Protein AF-A0A533Q7W7-F1 (afdb_monomer)

Nearest PDB structures (foldseek):
  7p3r-assembly1_C  TM=5.726E-01  e=6.150E+00  Vibrio cholerae O1 biovar El Tor str. N16961
  6grj-assembly1_D  TM=3.406E-01  e=2.985E+00  Aeromonas hydrophila
  4p1n-assembly1_B  TM=3.136E-01  e=5.503E+00  Kluyveromyces marxianus

Organism: NCBI:txid2494326

Structure (mmCIF, N/CA/C/O backbone):
data_AF-A0A533Q7W7-F1
#
_entry.id   AF-A0A533Q7W7-F1
#
loop_
_atom_site.group_PDB
_atom_site.id
_atom_site.type_symbol
_atom_site.label_atom_id
_atom_site.label_alt_id
_atom_site.label_comp_id
_atom_site.label_asym_id
_atom_site.label_entity_id
_atom_site.label_seq_id
_atom_site.pdbx_PDB_ins_code
_atom_site.Cartn_x
_atom_site.Cartn_y
_atom_site.Cartn_z
_atom_site.occupancy
_atom_site.B_iso_or_equiv
_atom_site.auth_seq_id
_atom_site.auth_comp_id
_atom_site.auth_asym_id
_atom_site.auth_atom_id
_atom_site.pdbx_PDB_model_num
ATOM 1 N N . MET A 1 1 ? 6.306 -20.438 -30.313 1.00 38.34 1 MET A N 1
ATOM 2 C CA . MET A 1 1 ? 7.168 -19.568 -29.489 1.00 38.34 1 MET A CA 1
ATOM 3 C C . MET A 1 1 ? 6.493 -18.213 -29.468 1.00 38.34 1 MET A C 1
ATOM 5 O O . MET A 1 1 ? 6.347 -17.626 -30.532 1.00 38.34 1 MET A O 1
ATOM 9 N N . LEU A 1 2 ? 5.905 -17.819 -28.337 1.00 39.56 2 LEU A N 1
ATOM 10 C CA . LEU A 1 2 ? 5.161 -16.561 -28.258 1.00 39.56 2 LEU A CA 1
ATOM 11 C C . LEU A 1 2 ? 6.180 -15.423 -28.222 1.00 39.56 2 LEU A C 1
ATOM 13 O O . LEU A 1 2 ? 6.925 -15.285 -27.260 1.00 39.56 2 LEU A O 1
ATOM 17 N N . ASN A 1 3 ? 6.259 -14.682 -29.322 1.00 41.44 3 ASN A N 1
ATOM 18 C CA . ASN A 1 3 ? 7.144 -13.540 -29.485 1.00 41.44 3 ASN A CA 1
ATOM 19 C C . ASN A 1 3 ? 6.498 -12.323 -28.803 1.00 41.44 3 ASN A C 1
ATOM 21 O O . ASN A 1 3 ? 5.878 -11.492 -29.463 1.00 41.44 3 ASN A O 1
ATOM 25 N N . THR A 1 4 ? 6.538 -12.280 -27.472 1.00 44.34 4 THR A N 1
ATOM 26 C CA . THR A 1 4 ? 6.080 -11.134 -26.676 1.00 44.34 4 THR A CA 1
ATOM 27 C C . THR A 1 4 ? 7.267 -10.216 -26.407 1.00 44.34 4 THR A C 1
ATOM 29 O O . THR A 1 4 ? 7.949 -10.359 -25.399 1.00 44.34 4 THR A O 1
ATOM 32 N N . SER A 1 5 ? 7.544 -9.304 -27.338 1.00 45.94 5 SER A N 1
ATOM 33 C CA . SER A 1 5 ? 8.465 -8.176 -27.132 1.00 45.94 5 SER A CA 1
ATOM 34 C C . SER A 1 5 ? 7.694 -6.962 -26.593 1.00 45.94 5 SER A C 1
ATOM 36 O O . SER A 1 5 ? 6.551 -6.736 -27.002 1.00 45.94 5 SER A O 1
ATOM 38 N N . GLY A 1 6 ? 8.308 -6.174 -25.704 1.00 57.72 6 GLY A N 1
ATOM 39 C CA . GLY A 1 6 ? 7.735 -4.955 -25.117 1.00 57.72 6 GLY A CA 1
ATOM 40 C C . GLY A 1 6 ? 7.044 -5.103 -23.748 1.00 57.72 6 GLY A C 1
ATOM 41 O O . GLY A 1 6 ? 7.222 -6.090 -23.043 1.00 57.72 6 GLY A O 1
ATOM 42 N N . ILE A 1 7 ? 6.227 -4.096 -23.391 1.00 50.09 7 ILE A N 1
ATOM 43 C CA . ILE A 1 7 ? 5.563 -3.819 -22.083 1.00 50.09 7 ILE A CA 1
ATOM 44 C C . ILE A 1 7 ? 4.791 -5.010 -21.457 1.00 50.09 7 ILE A C 1
ATOM 46 O O . ILE A 1 7 ? 4.423 -4.955 -20.294 1.00 50.09 7 ILE A O 1
ATOM 50 N N . PHE A 1 8 ? 4.580 -6.102 -22.197 1.00 49.31 8 PHE A N 1
ATOM 51 C CA . PHE A 1 8 ? 3.925 -7.336 -21.745 1.00 49.31 8 PHE A CA 1
ATOM 52 C C . PHE A 1 8 ? 4.836 -8.572 -21.850 1.00 49.31 8 PHE A C 1
ATOM 54 O O . PHE A 1 8 ? 4.359 -9.672 -22.139 1.00 49.31 8 PHE A O 1
ATOM 61 N N . TYR A 1 9 ? 6.147 -8.421 -21.645 1.00 53.22 9 TYR A N 1
ATOM 62 C CA . TYR A 1 9 ? 7.087 -9.552 -21.629 1.00 53.22 9 TYR A CA 1
ATOM 63 C C . TYR A 1 9 ? 6.661 -10.633 -20.617 1.00 53.22 9 TYR A C 1
ATOM 65 O O . TYR A 1 9 ? 6.832 -11.832 -20.842 1.00 53.22 9 TYR A O 1
ATOM 73 N N . PHE A 1 10 ? 6.001 -10.212 -19.539 1.00 58.47 10 PHE A N 1
ATOM 74 C CA . PHE A 1 10 ? 5.480 -11.079 -18.503 1.00 58.47 10 PHE A CA 1
ATOM 75 C C . PHE A 1 10 ? 3.967 -11.245 -18.610 1.00 58.47 10 PHE A C 1
ATOM 77 O O . PHE A 1 10 ? 3.179 -10.589 -17.935 1.00 58.47 10 PHE A O 1
ATOM 84 N N . ALA A 1 11 ? 3.540 -12.209 -19.428 1.00 64.50 11 ALA A N 1
ATOM 85 C CA . ALA A 1 11 ? 2.132 -12.587 -19.573 1.00 64.50 11 ALA A CA 1
ATOM 86 C C . ALA A 1 11 ? 1.411 -12.885 -18.233 1.00 64.50 11 ALA A C 1
ATOM 88 O O . ALA A 1 11 ? 0.182 -12.868 -18.190 1.00 64.50 11 ALA A O 1
ATOM 89 N N . TRP A 1 12 ? 2.147 -13.128 -17.137 1.00 68.44 12 TRP A N 1
ATOM 90 C CA . TRP A 1 12 ? 1.595 -13.315 -15.791 1.00 68.44 12 TRP A CA 1
ATOM 91 C C . TRP A 1 12 ? 0.974 -12.053 -15.182 1.00 68.44 12 TRP A C 1
ATOM 93 O O . TRP A 1 12 ? 0.173 -12.150 -14.256 1.00 68.44 12 TRP A O 1
ATOM 103 N N . VAL A 1 13 ? 1.284 -10.866 -15.691 1.00 72.88 13 VAL A N 1
ATOM 104 C CA . VAL A 1 13 ? 0.706 -9.618 -15.176 1.00 72.88 13 VAL A CA 1
ATOM 105 C C . VAL A 1 13 ? -0.779 -9.521 -15.460 1.00 72.88 13 VAL A C 1
ATOM 107 O O . VAL A 1 13 ? -1.523 -8.973 -14.654 1.00 72.88 13 VAL A O 1
ATOM 110 N N . VAL A 1 14 ? -1.252 -10.142 -16.539 1.00 77.50 14 VAL A N 1
ATOM 111 C CA . VAL A 1 14 ? -2.683 -10.216 -16.835 1.00 77.50 14 VAL A CA 1
ATOM 112 C C . VAL A 1 14 ? -3.450 -10.959 -15.725 1.00 77.50 14 VAL A C 1
ATOM 114 O O . VAL A 1 14 ? -4.387 -10.373 -15.176 1.00 77.50 14 VAL A O 1
ATOM 117 N N . PRO A 1 15 ? -3.087 -12.198 -15.323 1.00 83.44 15 PRO A N 1
ATOM 118 C CA . PRO A 1 15 ? -3.761 -12.874 -14.221 1.00 83.44 15 PRO A CA 1
ATOM 119 C C . PRO A 1 15 ? -3.561 -12.186 -12.867 1.00 83.44 15 PRO A C 1
ATOM 121 O O . PRO A 1 15 ? -4.529 -12.104 -12.113 1.00 83.44 15 PRO A O 1
ATOM 124 N N . TYR A 1 16 ? -2.377 -11.644 -12.553 1.00 82.25 16 TYR A N 1
ATOM 125 C CA . TYR A 1 16 ? -2.180 -10.919 -11.288 1.00 82.25 16 TYR A CA 1
ATOM 126 C C . TYR A 1 16 ? -2.950 -9.595 -11.240 1.00 82.25 16 TYR A C 1
ATOM 128 O O . TYR A 1 16 ? -3.560 -9.284 -10.221 1.00 82.25 16 TYR A O 1
ATOM 136 N N . GLY A 1 17 ? -3.001 -8.847 -12.341 1.00 83.69 17 GLY A N 1
ATOM 137 C CA . GLY A 1 17 ? -3.797 -7.629 -12.465 1.00 83.69 17 GLY A CA 1
ATOM 138 C C . GLY A 1 17 ? -5.294 -7.912 -12.355 1.00 83.69 17 GLY A C 1
ATOM 139 O O . GLY A 1 17 ? -6.008 -7.211 -11.639 1.00 83.69 17 GLY A O 1
ATOM 140 N N . LEU A 1 18 ? -5.776 -8.991 -12.983 1.00 86.94 18 LEU A N 1
ATOM 141 C CA . LEU A 1 18 ? -7.162 -9.431 -12.828 1.00 86.94 18 LEU A CA 1
ATOM 142 C C . LEU A 1 18 ? -7.463 -9.848 -11.381 1.00 86.94 18 LEU A C 1
ATOM 144 O O . LEU A 1 18 ? -8.480 -9.434 -10.824 1.00 86.94 18 LEU A O 1
ATOM 148 N N . ALA A 1 19 ? -6.577 -10.625 -10.756 1.00 88.06 19 ALA A N 1
ATOM 149 C CA . ALA A 1 19 ? -6.705 -11.013 -9.356 1.00 88.06 19 ALA A CA 1
ATOM 150 C C . ALA A 1 19 ? -6.716 -9.788 -8.427 1.00 88.06 19 ALA A C 1
ATOM 152 O O . ALA A 1 19 ? -7.538 -9.731 -7.516 1.00 88.06 19 ALA A O 1
ATOM 153 N N . LEU A 1 20 ? -5.878 -8.780 -8.696 1.00 87.06 20 LEU A N 1
ATOM 154 C CA . LEU A 1 20 ? -5.848 -7.514 -7.963 1.00 87.06 20 LEU A CA 1
ATOM 155 C C . LEU A 1 20 ? -7.168 -6.745 -8.102 1.00 87.06 20 LEU A C 1
ATOM 157 O O . LEU A 1 20 ? -7.683 -6.240 -7.107 1.00 87.06 20 LEU A O 1
ATOM 161 N N . ILE A 1 21 ? -7.751 -6.682 -9.303 1.00 88.06 21 ILE A N 1
ATOM 162 C CA . ILE A 1 21 ? -9.060 -6.048 -9.524 1.00 88.06 21 ILE A CA 1
ATOM 163 C C . ILE A 1 21 ? -10.153 -6.785 -8.744 1.00 88.06 21 ILE A C 1
ATOM 165 O O . ILE A 1 21 ? -10.944 -6.149 -8.049 1.00 88.06 21 ILE A O 1
ATOM 169 N N . ILE A 1 22 ? -10.191 -8.119 -8.816 1.00 91.56 22 ILE A N 1
ATOM 170 C CA . ILE A 1 22 ? -11.156 -8.936 -8.065 1.00 91.56 22 ILE A CA 1
ATOM 171 C C . ILE A 1 22 ? -10.981 -8.715 -6.559 1.00 91.56 22 ILE A C 1
ATOM 173 O O . ILE A 1 22 ? -11.966 -8.522 -5.846 1.00 91.56 22 ILE A O 1
ATOM 177 N N . PHE A 1 23 ? -9.737 -8.690 -6.080 1.00 88.62 23 PHE A N 1
ATOM 178 C CA . PHE A 1 23 ? -9.404 -8.412 -4.688 1.00 88.62 23 PHE A CA 1
ATOM 179 C C . PHE A 1 23 ? -9.895 -7.023 -4.262 1.00 88.62 23 PHE A C 1
ATOM 181 O O . PHE A 1 23 ? -10.615 -6.904 -3.273 1.00 88.62 23 PHE A O 1
ATOM 188 N N . LEU A 1 24 ? -9.596 -5.976 -5.036 1.00 87.25 24 LEU A N 1
ATOM 189 C CA . LEU A 1 24 ? -10.075 -4.617 -4.777 1.00 87.25 24 LEU A CA 1
ATOM 190 C C . LEU A 1 24 ? -11.601 -4.575 -4.705 1.00 87.25 24 LEU A C 1
ATOM 192 O O . LEU A 1 24 ? -12.138 -4.039 -3.739 1.00 87.25 24 LEU A O 1
ATOM 196 N N . LEU A 1 25 ? -12.298 -5.187 -5.669 1.00 89.50 25 LEU A N 1
ATOM 197 C CA . LEU A 1 25 ? -13.760 -5.264 -5.698 1.00 89.50 25 LEU A CA 1
ATOM 198 C C . LEU A 1 25 ? -14.321 -5.967 -4.458 1.00 89.50 25 LEU A C 1
ATOM 200 O O . LEU A 1 25 ? -15.209 -5.417 -3.805 1.00 89.50 25 LEU A O 1
ATOM 204 N N . ALA A 1 26 ? -13.771 -7.123 -4.088 1.00 90.19 26 ALA A N 1
ATOM 205 C CA . ALA A 1 26 ? -14.190 -7.873 -2.907 1.00 90.19 26 ALA A CA 1
ATOM 206 C C . ALA A 1 26 ? -13.977 -7.080 -1.604 1.00 90.19 26 ALA A C 1
ATOM 208 O O . ALA A 1 26 ? -14.834 -7.094 -0.717 1.00 90.19 26 ALA A O 1
ATOM 209 N N . TYR A 1 27 ? -12.870 -6.339 -1.502 1.00 85.62 27 TYR A N 1
ATOM 210 C CA . TYR A 1 27 ? -12.510 -5.572 -0.309 1.00 85.62 27 TYR A CA 1
ATOM 211 C C . TYR A 1 27 ? -13.029 -4.125 -0.307 1.00 85.62 27 TYR A C 1
ATOM 213 O O . TYR A 1 27 ? -12.933 -3.456 0.723 1.00 85.62 27 TYR A O 1
ATOM 221 N N . THR A 1 28 ? -13.649 -3.631 -1.388 1.00 85.94 28 THR A N 1
ATOM 222 C CA . THR A 1 28 ? -14.210 -2.264 -1.433 1.00 85.94 28 THR A CA 1
ATOM 223 C C . THR A 1 28 ? -15.178 -2.003 -0.286 1.00 85.94 28 THR A C 1
ATOM 225 O O . THR A 1 28 ? -15.070 -0.983 0.396 1.00 85.94 28 THR A O 1
ATOM 228 N N . ARG A 1 29 ? -16.094 -2.941 -0.015 1.00 85.94 29 ARG A N 1
ATOM 229 C CA . ARG A 1 29 ? -17.068 -2.803 1.072 1.00 85.94 29 ARG A CA 1
ATOM 230 C C . ARG A 1 29 ? -16.370 -2.668 2.422 1.00 85.94 29 ARG A C 1
ATOM 232 O O . ARG A 1 29 ? -16.770 -1.815 3.207 1.00 85.94 29 ARG A O 1
ATOM 239 N N . PHE A 1 30 ? -15.323 -3.451 2.670 1.00 86.06 30 PHE A N 1
ATOM 240 C CA . PHE A 1 30 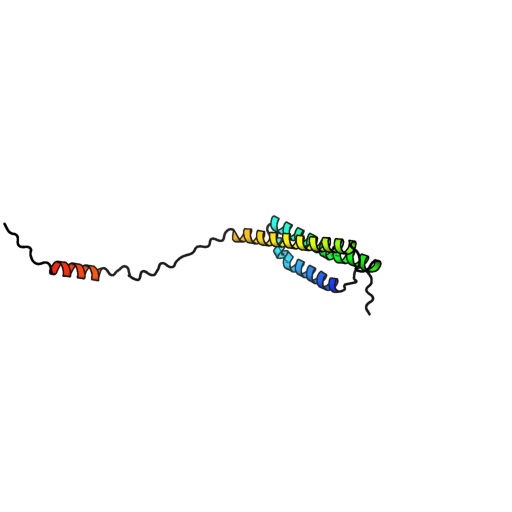? -14.523 -3.359 3.891 1.00 86.06 30 PHE A CA 1
ATOM 241 C C . PHE A 1 30 ? -13.855 -1.982 4.011 1.00 86.06 30 PHE A C 1
ATOM 243 O O . PHE A 1 30 ? -14.041 -1.294 5.011 1.00 86.06 30 PHE A O 1
ATOM 250 N N . ILE A 1 31 ? -13.178 -1.525 2.953 1.00 82.31 31 ILE A N 1
ATOM 251 C CA . ILE A 1 31 ? -12.471 -0.234 2.928 1.00 82.31 31 ILE A CA 1
ATOM 252 C C . ILE A 1 31 ? -13.431 0.951 3.126 1.00 82.31 31 ILE A C 1
ATOM 254 O O . ILE A 1 31 ? -13.079 1.930 3.784 1.00 82.31 31 ILE A O 1
ATOM 258 N N . ILE A 1 32 ? -14.655 0.882 2.594 1.00 83.12 32 ILE A N 1
ATOM 259 C CA . ILE A 1 32 ? -15.653 1.953 2.743 1.00 83.12 32 ILE A CA 1
ATOM 260 C C . ILE A 1 32 ? -16.165 2.064 4.189 1.00 83.12 32 ILE A C 1
ATOM 262 O O . ILE A 1 32 ? -16.439 3.178 4.633 1.00 83.12 32 ILE A O 1
ATOM 266 N N . HIS A 1 33 ? -16.256 0.950 4.926 1.00 85.12 33 HIS A N 1
ATOM 267 C CA . HIS A 1 33 ? -16.714 0.929 6.324 1.00 85.12 33 HIS A CA 1
ATOM 268 C C . HIS A 1 33 ? -15.618 1.314 7.336 1.00 85.12 33 HIS A C 1
ATOM 270 O O . HIS A 1 33 ? -15.910 1.483 8.519 1.00 85.12 33 HIS A O 1
ATOM 276 N N . LEU A 1 34 ? -14.364 1.471 6.899 1.00 83.62 34 LEU A N 1
ATOM 277 C CA . LEU A 1 34 ? -13.265 1.910 7.756 1.00 83.62 34 LEU A CA 1
ATOM 278 C C . LEU A 1 34 ? -13.390 3.394 8.136 1.00 83.62 34 LEU A C 1
ATOM 280 O O . LEU A 1 34 ? -13.837 4.233 7.349 1.00 83.62 34 LEU A O 1
ATOM 284 N N . ALA A 1 35 ? -12.898 3.734 9.330 1.00 84.25 35 ALA A N 1
ATOM 285 C CA . ALA A 1 35 ? -12.752 5.119 9.765 1.00 84.25 35 ALA A CA 1
ATOM 286 C C . ALA A 1 35 ? -11.941 5.933 8.738 1.00 84.25 35 ALA A C 1
ATOM 288 O O . ALA A 1 35 ? -10.959 5.439 8.177 1.00 84.25 35 ALA A O 1
ATOM 289 N N . ALA A 1 36 ? -12.323 7.196 8.513 1.00 83.31 36 ALA A N 1
ATOM 290 C CA . ALA A 1 36 ? -11.778 8.024 7.431 1.00 83.31 36 ALA A CA 1
ATOM 291 C C . ALA A 1 36 ? -10.238 8.092 7.421 1.00 83.31 36 ALA A C 1
ATOM 293 O O . ALA A 1 36 ? -9.628 8.041 6.356 1.00 83.31 36 ALA A O 1
ATOM 294 N N . ARG A 1 37 ? -9.610 8.138 8.605 1.00 84.88 37 ARG A N 1
ATOM 295 C CA . ARG A 1 37 ? -8.147 8.144 8.757 1.00 84.88 37 ARG A CA 1
ATOM 296 C C . ARG A 1 37 ? -7.509 6.834 8.284 1.00 84.88 37 ARG A C 1
ATOM 298 O O . ARG A 1 37 ? -6.568 6.863 7.498 1.00 84.88 37 ARG A O 1
ATOM 305 N N . THR A 1 38 ? -8.033 5.697 8.734 1.00 88.00 38 THR A N 1
ATOM 306 C CA . THR A 1 38 ? -7.540 4.362 8.366 1.00 88.00 38 THR A CA 1
ATOM 307 C C . THR A 1 38 ? -7.749 4.087 6.881 1.00 88.00 38 THR A C 1
ATOM 309 O O . THR A 1 38 ? -6.859 3.562 6.218 1.00 88.00 38 THR A O 1
ATOM 312 N N . ARG A 1 39 ? -8.893 4.507 6.329 1.00 89.31 39 ARG A N 1
ATOM 313 C CA . ARG A 1 39 ? -9.200 4.368 4.903 1.00 89.31 39 ARG A CA 1
ATOM 314 C C . ARG A 1 39 ? -8.174 5.078 4.021 1.00 89.31 39 ARG A C 1
ATOM 316 O O . ARG A 1 39 ? -7.691 4.485 3.062 1.00 89.31 39 ARG A O 1
ATOM 323 N N . SER A 1 40 ? -7.812 6.319 4.352 1.00 90.62 40 SER A N 1
ATOM 324 C CA . SER A 1 40 ? -6.790 7.054 3.598 1.00 90.62 40 SER A CA 1
ATOM 325 C C . SER A 1 40 ? -5.429 6.360 3.656 1.00 90.62 40 SER A C 1
ATOM 327 O O . SER A 1 40 ? -4.761 6.270 2.632 1.00 90.62 40 SER A O 1
ATOM 329 N N . LEU A 1 41 ? -5.041 5.811 4.814 1.00 91.25 41 LEU A N 1
ATOM 330 C CA . LEU A 1 41 ? -3.790 5.055 4.951 1.00 91.25 41 LEU A CA 1
ATOM 331 C C . LEU A 1 41 ? -3.781 3.786 4.091 1.00 91.25 41 LEU A C 1
ATOM 333 O O . LEU A 1 41 ? -2.782 3.520 3.435 1.00 91.25 41 LEU A O 1
ATOM 337 N N . PHE A 1 42 ? -4.895 3.049 4.033 1.00 92.06 42 PHE A N 1
ATOM 338 C CA . PHE A 1 42 ? -5.046 1.887 3.147 1.00 92.06 42 PHE A CA 1
ATOM 339 C C . PHE A 1 42 ? -4.849 2.253 1.674 1.00 92.06 42 PHE A C 1
ATOM 341 O O . PHE A 1 42 ? -4.125 1.567 0.957 1.00 92.06 42 PHE A O 1
ATOM 348 N N . ILE A 1 43 ? -5.480 3.343 1.225 1.00 91.06 43 ILE A N 1
ATOM 349 C CA . ILE A 1 43 ? -5.389 3.792 -0.170 1.00 91.06 43 ILE A CA 1
ATOM 350 C C . ILE A 1 43 ? -3.961 4.242 -0.490 1.00 91.06 43 ILE A C 1
ATOM 352 O O . ILE A 1 43 ? -3.412 3.833 -1.507 1.00 91.06 43 ILE A O 1
ATOM 356 N N . ILE A 1 44 ? -3.341 5.038 0.385 1.00 94.19 44 ILE A N 1
ATOM 357 C CA . ILE A 1 44 ? -1.962 5.511 0.203 1.00 94.19 44 ILE A CA 1
ATOM 358 C C . ILE A 1 44 ? -0.985 4.330 0.167 1.00 94.19 44 ILE A C 1
ATOM 360 O O . ILE A 1 44 ? -0.144 4.273 -0.724 1.00 94.19 44 ILE A O 1
ATOM 364 N N . ALA A 1 45 ? -1.125 3.369 1.084 1.00 94.94 45 ALA A N 1
ATOM 365 C CA . ALA A 1 45 ? -0.307 2.161 1.106 1.00 94.94 45 ALA A CA 1
ATOM 366 C C . ALA A 1 45 ? -0.420 1.367 -0.202 1.00 94.94 45 ALA A C 1
ATOM 368 O O . ALA A 1 45 ? 0.595 1.006 -0.796 1.00 94.94 45 ALA A O 1
ATOM 369 N N . GLY A 1 46 ? -1.652 1.149 -0.674 1.00 92.06 46 GLY A N 1
ATOM 370 C CA . GLY A 1 46 ? -1.912 0.457 -1.934 1.00 92.06 46 GLY A CA 1
ATOM 371 C C . GLY A 1 46 ? -1.328 1.192 -3.139 1.00 92.06 46 GLY A C 1
ATOM 372 O O . GLY A 1 46 ? -0.711 0.560 -3.987 1.00 92.06 46 GLY A O 1
ATOM 373 N N . LEU A 1 47 ? -1.461 2.521 -3.201 1.00 93.19 47 LEU A N 1
ATOM 374 C CA . LEU A 1 47 ? -0.893 3.325 -4.287 1.00 93.19 47 LEU A CA 1
ATOM 375 C C . LEU A 1 47 ? 0.635 3.257 -4.320 1.00 93.19 47 LEU A C 1
ATOM 377 O O . LEU A 1 47 ? 1.199 3.106 -5.398 1.00 93.19 47 LEU A O 1
ATOM 381 N N . ILE A 1 48 ? 1.299 3.344 -3.164 1.00 94.56 48 ILE A N 1
ATOM 382 C CA . ILE A 1 48 ? 2.762 3.245 -3.074 1.00 94.56 48 ILE A CA 1
ATOM 383 C C . ILE A 1 48 ? 3.232 1.857 -3.522 1.00 94.56 48 ILE A C 1
ATOM 385 O O . ILE A 1 48 ? 4.148 1.756 -4.334 1.00 94.56 48 ILE A O 1
ATOM 389 N N . TYR A 1 49 ? 2.570 0.799 -3.044 1.00 93.25 49 TYR A N 1
ATOM 390 C CA . TYR A 1 49 ? 2.903 -0.575 -3.414 1.00 93.25 49 TYR A CA 1
ATOM 391 C C . TYR A 1 49 ? 2.706 -0.829 -4.915 1.00 93.25 49 TYR A C 1
ATOM 393 O O . TYR A 1 49 ? 3.612 -1.302 -5.591 1.00 93.25 49 TYR A O 1
ATOM 401 N N . ILE A 1 50 ? 1.545 -0.448 -5.463 1.00 90.38 50 ILE A N 1
ATOM 402 C CA . ILE A 1 50 ? 1.233 -0.613 -6.890 1.00 90.38 50 ILE A CA 1
ATOM 403 C C . ILE A 1 50 ? 2.175 0.230 -7.759 1.00 90.38 50 ILE A C 1
ATOM 405 O O . ILE A 1 50 ? 2.552 -0.215 -8.837 1.00 90.38 50 ILE A O 1
ATOM 409 N N . ALA A 1 51 ? 2.574 1.424 -7.311 1.00 89.81 51 ALA A N 1
ATOM 410 C CA . ALA A 1 51 ? 3.545 2.243 -8.030 1.00 89.81 51 ALA A CA 1
ATOM 411 C C . ALA A 1 51 ? 4.931 1.581 -8.097 1.00 89.81 51 ALA A C 1
ATOM 413 O O . ALA A 1 51 ? 5.566 1.657 -9.145 1.00 89.81 51 ALA A O 1
ATOM 414 N N . GLY A 1 52 ? 5.374 0.907 -7.028 1.00 87.88 52 GLY A N 1
ATOM 415 C CA . GLY A 1 52 ? 6.582 0.071 -7.051 1.00 87.88 52 GLY A CA 1
ATOM 416 C C . GLY A 1 52 ? 6.436 -1.110 -8.016 1.00 87.88 52 GLY A C 1
ATOM 417 O O . GLY A 1 52 ? 7.230 -1.249 -8.943 1.00 87.88 52 GLY A O 1
ATOM 418 N N . ALA A 1 53 ? 5.347 -1.871 -7.882 1.00 84.44 53 ALA A N 1
ATOM 419 C CA . ALA A 1 53 ? 5.096 -3.074 -8.675 1.00 84.44 53 ALA A CA 1
ATOM 420 C C . ALA A 1 53 ? 4.935 -2.795 -10.184 1.00 84.44 53 ALA A C 1
ATOM 422 O O . ALA A 1 53 ? 5.573 -3.448 -11.006 1.00 84.44 53 ALA A O 1
ATOM 423 N N . LEU A 1 54 ? 4.119 -1.806 -10.572 1.00 79.81 54 LEU A N 1
ATOM 424 C CA . LEU A 1 54 ? 3.966 -1.386 -11.976 1.00 79.81 54 LEU A CA 1
ATOM 425 C C . LEU A 1 54 ? 5.202 -0.641 -12.491 1.00 79.81 54 LEU A C 1
ATOM 427 O O . LEU A 1 54 ? 5.502 -0.688 -13.685 1.00 79.81 54 LEU A O 1
ATOM 431 N N . GLY A 1 55 ? 5.909 0.058 -11.595 1.00 75.31 55 GLY A N 1
ATOM 432 C CA . GLY A 1 55 ? 7.200 0.673 -11.884 1.00 75.31 55 GLY A CA 1
ATOM 433 C C . GLY A 1 55 ? 8.201 -0.370 -12.366 1.00 75.31 55 GLY A C 1
ATOM 434 O O . GLY A 1 55 ? 8.810 -0.164 -13.416 1.00 75.31 55 GLY A O 1
ATOM 435 N N . SER A 1 56 ? 8.255 -1.519 -11.681 1.00 71.12 56 SER A N 1
ATOM 436 C CA . SER A 1 56 ? 9.115 -2.638 -12.066 1.00 71.12 56 SER A CA 1
ATOM 437 C C . SER A 1 56 ? 8.855 -3.092 -13.496 1.00 71.12 56 SER A C 1
ATOM 439 O O . SER A 1 56 ? 9.786 -3.167 -14.286 1.00 71.12 56 SER A O 1
ATOM 441 N N . GLU A 1 57 ? 7.606 -3.287 -13.913 1.00 68.94 57 GLU A N 1
ATOM 442 C CA . GLU A 1 57 ? 7.306 -3.749 -15.272 1.00 68.94 57 GLU A CA 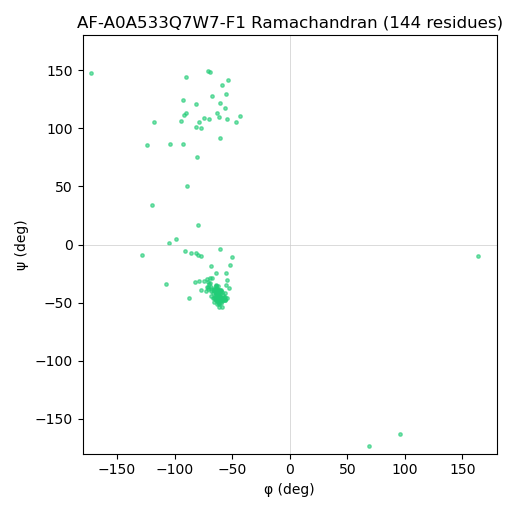1
ATOM 443 C C . GLU A 1 57 ? 7.693 -2.748 -16.362 1.00 68.94 57 GLU A C 1
ATOM 445 O O . GLU A 1 57 ? 8.296 -3.114 -17.374 1.00 68.94 57 GLU A O 1
ATOM 450 N N . LEU A 1 58 ? 7.340 -1.476 -16.171 1.00 69.19 58 LEU A N 1
ATOM 451 C CA . LEU A 1 58 ? 7.556 -0.441 -17.180 1.00 69.19 58 LEU A CA 1
ATOM 452 C C . LEU A 1 58 ? 9.037 -0.073 -17.313 1.00 69.19 58 LEU A C 1
ATOM 454 O O . LEU A 1 58 ? 9.507 0.212 -18.419 1.00 69.19 58 LEU A O 1
ATOM 458 N N . VAL A 1 59 ? 9.768 -0.062 -16.196 1.00 67.81 59 VAL A N 1
ATOM 459 C CA . VAL A 1 59 ? 11.171 0.357 -16.146 1.00 67.81 59 VAL A CA 1
ATOM 460 C C . VAL A 1 59 ? 12.102 -0.814 -16.452 1.00 67.81 59 VAL A C 1
ATOM 462 O O . VAL A 1 59 ? 12.984 -0.665 -17.305 1.00 67.81 59 VAL A O 1
ATOM 465 N N . SER A 1 60 ? 11.880 -1.989 -15.851 1.00 62.59 60 SER A N 1
ATOM 466 C CA . SER A 1 60 ? 12.710 -3.168 -16.120 1.00 62.59 60 SER A CA 1
ATOM 467 C C . SER A 1 60 ? 12.536 -3.661 -17.555 1.00 62.59 60 SER A C 1
ATOM 469 O O . SER A 1 60 ? 13.542 -3.894 -18.218 1.00 62.59 60 SER A O 1
ATOM 471 N N . GLY A 1 61 ? 11.313 -3.698 -18.104 1.00 64.88 61 GLY A N 1
ATOM 472 C CA . GLY A 1 61 ? 11.068 -4.181 -19.468 1.00 64.88 61 GLY A CA 1
ATOM 473 C C . GLY A 1 61 ? 11.820 -3.380 -20.535 1.00 64.88 61 GLY A C 1
ATOM 474 O O . GLY A 1 61 ? 12.404 -3.949 -21.456 1.00 64.88 61 GLY A O 1
ATOM 475 N N . ARG A 1 62 ? 11.888 -2.051 -20.377 1.00 63.75 62 ARG A N 1
ATOM 476 C CA . ARG A 1 62 ? 12.600 -1.176 -21.321 1.00 63.75 62 ARG A CA 1
ATOM 477 C C . ARG A 1 62 ? 14.117 -1.184 -21.123 1.00 63.75 62 ARG A C 1
ATOM 479 O O . ARG A 1 62 ? 14.855 -0.968 -22.082 1.00 63.75 62 ARG A O 1
ATOM 486 N N . TYR A 1 63 ? 14.590 -1.377 -19.892 1.00 63.38 63 TYR A N 1
ATOM 487 C CA . TYR A 1 63 ? 16.023 -1.430 -19.597 1.00 63.38 63 TYR A CA 1
ATOM 488 C C . TYR A 1 63 ? 16.632 -2.780 -20.013 1.00 63.38 63 TYR A C 1
ATOM 490 O O . TYR A 1 63 ? 17.716 -2.810 -20.600 1.00 63.38 63 TYR A O 1
ATOM 498 N N . TYR A 1 64 ? 15.899 -3.876 -19.796 1.00 62.28 64 TYR A N 1
ATOM 499 C CA . TYR A 1 64 ? 16.306 -5.243 -20.128 1.00 62.28 64 TYR A CA 1
ATOM 500 C C . TYR A 1 64 ? 16.514 -5.443 -21.633 1.00 62.28 64 TYR A C 1
ATOM 502 O O . TYR A 1 64 ? 17.512 -6.037 -22.035 1.00 62.28 64 TYR A O 1
ATOM 510 N N . GLU A 1 65 ? 15.625 -4.888 -22.469 1.00 59.50 65 GLU A N 1
ATOM 511 C CA . GLU A 1 65 ? 15.733 -4.972 -23.935 1.00 59.50 65 GLU A CA 1
ATOM 512 C C . GLU A 1 65 ? 16.982 -4.273 -24.499 1.00 59.50 65 GLU A C 1
ATOM 514 O O . GLU A 1 65 ? 17.437 -4.631 -25.585 1.00 59.50 65 GLU A O 1
ATOM 519 N N . VAL A 1 66 ? 17.546 -3.287 -23.790 1.00 60.25 66 VAL A N 1
ATOM 520 C CA . VAL A 1 66 ? 18.629 -2.441 -24.323 1.00 60.25 66 VAL A CA 1
ATOM 521 C C . VAL A 1 66 ? 19.994 -2.747 -23.693 1.00 60.25 66 VAL A C 1
ATOM 523 O O . VAL A 1 66 ? 21.001 -2.651 -24.390 1.00 60.25 66 VAL A O 1
ATOM 526 N N . HIS A 1 67 ? 20.059 -3.119 -22.408 1.00 61.75 67 HIS A N 1
ATOM 527 C CA . HIS A 1 67 ? 21.333 -3.216 -21.671 1.00 61.75 67 HIS A CA 1
ATOM 528 C C . HIS A 1 67 ? 21.577 -4.548 -20.929 1.00 61.75 67 HIS A C 1
ATOM 530 O O . HIS A 1 67 ? 22.697 -4.763 -20.468 1.00 61.75 67 HIS A O 1
ATOM 536 N N . GLY A 1 68 ? 20.593 -5.453 -20.824 1.00 63.25 68 GLY A N 1
ATOM 537 C CA . GLY A 1 68 ? 20.701 -6.682 -20.013 1.00 63.25 68 GLY A CA 1
ATOM 538 C C . GLY A 1 68 ? 20.739 -6.439 -18.487 1.00 63.25 68 GLY A C 1
ATOM 539 O O . GLY A 1 68 ? 20.555 -5.316 -18.023 1.00 63.25 68 GLY A O 1
ATOM 540 N N . GLU A 1 69 ? 20.981 -7.492 -17.690 1.00 61.84 69 GLU A N 1
ATOM 541 C CA . GLU A 1 69 ? 20.971 -7.474 -16.201 1.00 61.84 69 GLU A CA 1
ATOM 542 C C . GLU A 1 69 ? 22.249 -6.917 -15.539 1.00 61.84 69 GLU A C 1
ATOM 544 O O . GLU A 1 69 ? 22.518 -7.158 -14.362 1.00 61.84 69 GLU A O 1
ATOM 549 N N . SER A 1 70 ? 23.100 -6.202 -16.268 1.00 59.16 70 SER A N 1
ATOM 550 C CA . SER A 1 70 ? 24.450 -5.885 -15.793 1.00 59.16 70 SER A CA 1
ATOM 551 C C . SER A 1 70 ? 24.719 -4.384 -15.781 1.00 59.16 70 SER A C 1
ATOM 553 O O . SER A 1 70 ? 25.304 -3.811 -16.6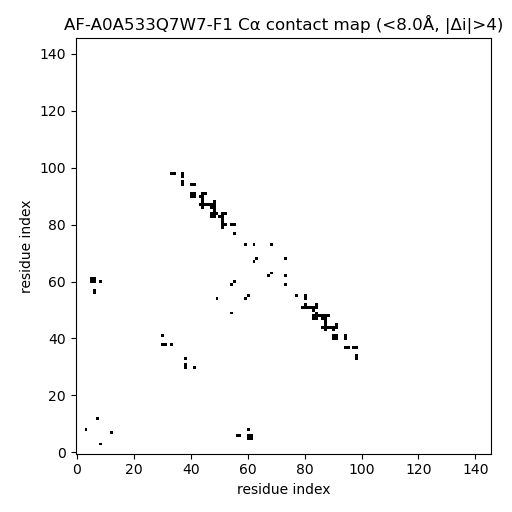96 1.00 59.16 70 SER A O 1
ATOM 555 N N . GLY A 1 71 ? 24.332 -3.728 -14.683 1.00 72.50 71 GLY A N 1
ATOM 556 C CA . GLY A 1 71 ? 24.718 -2.343 -14.411 1.00 72.50 71 GLY A CA 1
ATOM 557 C C . GLY A 1 71 ? 24.315 -1.858 -13.020 1.00 72.50 71 GLY A C 1
ATOM 558 O O . GLY A 1 71 ? 23.268 -2.229 -12.499 1.00 72.50 71 GLY A O 1
ATOM 559 N N . VAL A 1 72 ? 25.122 -0.974 -12.426 1.00 80.44 72 VAL A N 1
ATOM 560 C CA . VAL A 1 72 ? 24.826 -0.334 -11.125 1.00 80.44 72 VAL A CA 1
ATOM 561 C C . VAL A 1 72 ? 23.467 0.381 -11.150 1.00 80.44 72 VAL A C 1
ATOM 563 O O . VAL A 1 72 ? 22.733 0.358 -10.168 1.00 80.44 72 VAL A O 1
ATOM 566 N N . THR A 1 73 ? 23.093 0.957 -12.294 1.00 80.25 73 THR A N 1
ATOM 567 C CA . THR A 1 73 ? 21.796 1.616 -12.502 1.00 80.25 73 THR A CA 1
ATOM 568 C C . THR A 1 73 ? 20.608 0.669 -12.325 1.00 80.25 73 THR A C 1
ATOM 570 O O . THR A 1 73 ? 19.617 1.068 -11.721 1.00 80.25 73 THR A O 1
ATOM 573 N N . TYR A 1 74 ? 20.718 -0.581 -12.783 1.00 78.25 74 TYR A N 1
ATOM 574 C CA . TYR A 1 74 ? 19.668 -1.593 -12.630 1.00 78.25 74 TYR A CA 1
ATOM 575 C C . TYR A 1 74 ? 19.441 -1.943 -11.154 1.00 78.25 74 TYR A C 1
ATOM 577 O O . TYR A 1 74 ? 18.308 -1.933 -10.683 1.00 78.25 74 TYR A O 1
ATOM 585 N N . PHE A 1 75 ? 20.521 -2.138 -10.390 1.00 82.88 75 PHE A N 1
ATOM 586 C CA . PHE A 1 75 ? 20.422 -2.383 -8.947 1.00 82.88 75 PHE A CA 1
ATOM 587 C C . PHE A 1 75 ? 19.819 -1.201 -8.183 1.00 82.88 75 PHE A C 1
ATOM 589 O O . PHE A 1 75 ? 19.042 -1.411 -7.255 1.00 82.88 75 PHE A O 1
ATOM 596 N N . ILE A 1 76 ? 20.143 0.039 -8.567 1.00 86.31 76 ILE A N 1
ATOM 597 C CA . ILE A 1 76 ? 19.537 1.235 -7.962 1.00 86.31 76 ILE A CA 1
ATOM 598 C C . ILE A 1 76 ? 18.032 1.278 -8.252 1.00 86.31 76 ILE A C 1
ATOM 600 O O . ILE A 1 76 ? 17.259 1.574 -7.344 1.00 86.31 76 ILE A O 1
ATOM 604 N N . MET A 1 77 ? 17.613 0.966 -9.483 1.00 83.81 77 MET A N 1
ATOM 605 C CA . MET A 1 77 ? 16.193 0.907 -9.853 1.00 83.81 77 MET A CA 1
ATOM 606 C C . MET A 1 77 ? 15.444 -0.155 -9.044 1.00 83.81 77 MET A C 1
ATOM 608 O O . MET A 1 77 ? 14.484 0.205 -8.369 1.00 83.81 77 MET A O 1
ATOM 612 N N . ILE A 1 78 ? 15.942 -1.397 -8.998 1.00 84.94 78 ILE A N 1
ATOM 613 C CA . ILE A 1 78 ? 15.354 -2.461 -8.164 1.00 84.94 78 ILE A CA 1
ATOM 614 C C . ILE A 1 78 ? 15.284 -2.035 -6.700 1.00 84.94 78 ILE A C 1
ATOM 616 O O . ILE A 1 78 ? 14.250 -2.188 -6.065 1.00 84.94 78 ILE A O 1
ATOM 620 N N . THR A 1 79 ? 16.356 -1.452 -6.155 1.00 89.69 79 THR A N 1
ATOM 621 C CA . THR A 1 79 ? 16.368 -1.019 -4.748 1.00 89.69 79 THR A CA 1
ATOM 622 C C . THR A 1 79 ? 15.267 0.008 -4.478 1.00 89.69 79 THR A C 1
ATOM 624 O O . THR A 1 79 ? 14.639 -0.022 -3.424 1.00 89.69 79 THR A O 1
ATOM 627 N N . ILE A 1 80 ? 15.022 0.933 -5.412 1.00 90.44 80 ILE A N 1
ATOM 628 C CA . ILE A 1 80 ? 13.943 1.920 -5.285 1.00 90.44 80 ILE A CA 1
ATOM 629 C C . ILE A 1 80 ? 12.574 1.236 -5.373 1.00 90.44 80 ILE A C 1
ATOM 631 O O . ILE A 1 80 ? 11.703 1.543 -4.561 1.00 90.44 80 ILE A O 1
ATOM 635 N N . GLU A 1 81 ? 12.392 0.315 -6.318 1.00 89.81 81 GLU A N 1
ATOM 636 C CA . GLU A 1 81 ? 11.160 -0.466 -6.484 1.00 89.81 81 GLU A CA 1
ATOM 637 C C . GLU A 1 81 ? 10.833 -1.261 -5.214 1.00 89.81 81 GLU A C 1
ATOM 639 O O . GLU A 1 81 ? 9.773 -1.067 -4.617 1.00 89.81 81 GLU A O 1
ATOM 644 N N . GLU A 1 82 ? 11.785 -2.058 -4.727 1.00 91.19 82 GLU A N 1
ATOM 645 C CA . GLU A 1 82 ? 11.661 -2.829 -3.490 1.00 91.19 82 GLU A CA 1
ATOM 646 C C . GLU A 1 82 ? 11.402 -1.916 -2.285 1.00 91.19 82 GLU A C 1
ATOM 648 O O . GLU A 1 82 ? 10.558 -2.211 -1.439 1.00 91.19 82 GLU A O 1
ATOM 653 N N . CYS A 1 83 ? 12.079 -0.768 -2.198 1.00 94.31 83 CYS A N 1
ATOM 654 C CA . CYS A 1 83 ? 11.880 0.177 -1.101 1.00 94.31 83 CYS A CA 1
ATOM 655 C C . CYS A 1 83 ? 10.462 0.773 -1.104 1.00 94.31 83 CYS A C 1
ATOM 657 O O . CYS A 1 83 ? 9.850 0.917 -0.038 1.00 94.31 83 CYS A O 1
ATOM 659 N N . LEU A 1 84 ? 9.905 1.079 -2.281 1.00 93.94 84 LEU A N 1
ATOM 660 C CA . LEU A 1 84 ? 8.520 1.531 -2.415 1.00 93.94 84 LEU A CA 1
ATOM 661 C C . LEU A 1 84 ? 7.546 0.437 -1.978 1.00 93.94 84 LEU A C 1
ATOM 663 O O . LEU A 1 84 ? 6.670 0.702 -1.154 1.00 93.94 84 LEU A O 1
ATOM 667 N N . GLU A 1 85 ? 7.729 -0.796 -2.444 1.00 94.00 85 GLU A N 1
ATOM 668 C CA . GLU A 1 85 ? 6.878 -1.918 -2.046 1.00 94.00 85 GLU A CA 1
ATOM 669 C C . GLU A 1 85 ? 6.899 -2.147 -0.529 1.00 94.00 85 GLU A C 1
ATOM 671 O O . GLU A 1 85 ? 5.843 -2.189 0.113 1.00 94.00 85 GLU A O 1
ATOM 676 N N . MET A 1 86 ? 8.089 -2.200 0.075 1.00 96.56 86 MET A N 1
ATOM 677 C CA . MET A 1 86 ? 8.241 -2.381 1.521 1.00 96.56 86 MET A CA 1
ATOM 678 C C . MET A 1 86 ? 7.628 -1.220 2.309 1.00 96.56 86 MET A C 1
ATOM 680 O O . MET A 1 86 ? 6.967 -1.439 3.326 1.00 96.56 86 MET A O 1
ATOM 684 N N . THR A 1 87 ? 7.773 0.015 1.824 1.00 96.81 87 THR A N 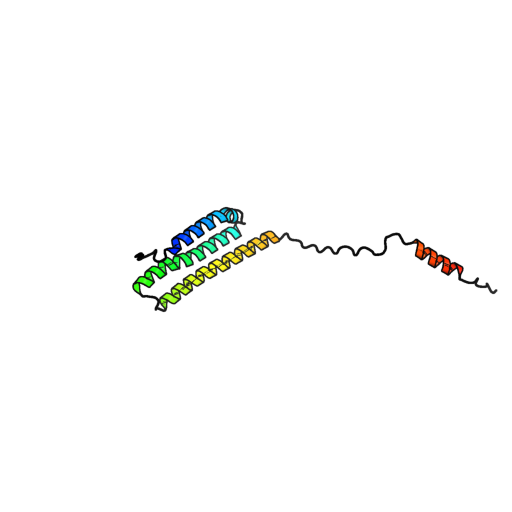1
ATOM 685 C CA . THR A 1 87 ? 7.136 1.193 2.432 1.00 96.81 87 THR A CA 1
ATOM 686 C C . THR A 1 87 ? 5.612 1.078 2.393 1.00 96.81 87 THR A C 1
ATOM 688 O O . THR A 1 87 ? 4.949 1.319 3.406 1.00 96.81 87 THR A O 1
ATOM 691 N N . GLY A 1 88 ? 5.046 0.658 1.258 1.00 95.88 88 GLY A N 1
ATOM 692 C CA . GLY A 1 88 ? 3.617 0.379 1.130 1.00 95.88 88 GLY A CA 1
ATOM 693 C C . GLY A 1 88 ? 3.140 -0.658 2.151 1.00 95.88 88 GLY A C 1
ATOM 694 O O . GLY A 1 88 ? 2.162 -0.416 2.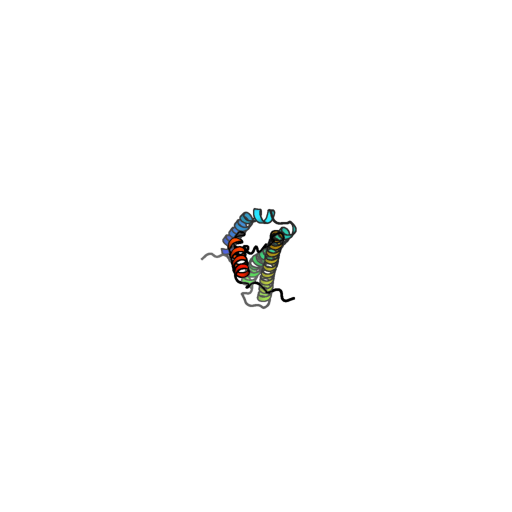861 1.00 95.88 88 GLY A O 1
ATOM 695 N N . ILE A 1 89 ? 3.874 -1.766 2.304 1.00 96.12 89 ILE A N 1
ATOM 696 C CA . ILE A 1 89 ? 3.569 -2.827 3.278 1.00 96.12 89 ILE A CA 1
ATOM 697 C C . ILE A 1 89 ? 3.598 -2.293 4.716 1.00 96.12 89 ILE A C 1
ATOM 699 O O . ILE A 1 89 ? 2.673 -2.554 5.487 1.00 96.12 89 ILE A O 1
ATOM 703 N N . VAL A 1 90 ? 4.613 -1.509 5.091 1.00 97.44 90 VAL A N 1
ATOM 704 C CA . VAL A 1 90 ? 4.719 -0.934 6.443 1.00 97.44 90 VAL A CA 1
ATOM 705 C C . VAL A 1 90 ? 3.535 -0.013 6.750 1.00 97.44 90 VAL A C 1
ATOM 707 O O . VAL A 1 90 ? 2.936 -0.120 7.823 1.00 97.44 90 VAL A O 1
ATOM 710 N N . ILE A 1 91 ? 3.146 0.855 5.809 1.00 95.44 91 ILE A N 1
ATOM 711 C CA . ILE A 1 91 ? 1.982 1.741 5.978 1.00 95.44 91 ILE A CA 1
ATOM 712 C C . ILE A 1 91 ? 0.694 0.915 6.094 1.00 95.44 91 ILE A C 1
ATOM 714 O O . ILE A 1 91 ? -0.164 1.228 6.921 1.00 95.44 91 ILE A O 1
ATOM 718 N N . PHE A 1 92 ? 0.563 -0.158 5.312 1.00 94.44 92 PHE A N 1
ATOM 719 C CA . PHE A 1 92 ? -0.590 -1.055 5.367 1.00 94.44 92 PHE A CA 1
ATOM 720 C C . PHE A 1 92 ? -0.712 -1.763 6.723 1.00 94.44 92 PHE A C 1
ATOM 722 O O . PHE A 1 92 ? -1.785 -1.761 7.329 1.00 94.44 92 PHE A O 1
ATOM 729 N N . ILE A 1 93 ? 0.394 -2.306 7.245 1.00 95.25 93 ILE A N 1
ATOM 730 C CA . ILE A 1 93 ? 0.447 -2.929 8.576 1.00 95.25 93 ILE A CA 1
ATOM 731 C C . ILE A 1 93 ? 0.088 -1.906 9.655 1.00 95.25 93 ILE A C 1
ATOM 733 O O . ILE A 1 93 ? -0.727 -2.192 10.531 1.00 95.25 93 ILE A O 1
ATOM 737 N N . TYR A 1 94 ? 0.641 -0.694 9.580 1.00 94.19 94 TYR A N 1
ATOM 738 C CA . TYR A 1 94 ? 0.293 0.381 10.507 1.00 94.19 94 TYR A CA 1
ATOM 739 C C . TYR A 1 94 ? -1.208 0.701 10.470 1.00 94.19 94 TYR A C 1
ATOM 741 O O . TYR A 1 94 ? -1.841 0.840 11.519 1.00 94.19 94 TYR A O 1
ATOM 749 N N . ALA A 1 95 ? -1.800 0.771 9.276 1.00 92.19 95 ALA A N 1
ATOM 750 C CA . ALA A 1 95 ? -3.225 1.020 9.116 1.00 92.19 95 ALA A CA 1
ATOM 751 C C . ALA A 1 95 ? -4.079 -0.102 9.734 1.00 92.19 95 ALA A C 1
ATOM 753 O O . ALA A 1 95 ? -5.058 0.189 10.421 1.00 92.19 95 ALA A O 1
ATOM 754 N N . LEU A 1 96 ? -3.692 -1.369 9.548 1.00 91.19 96 LEU A N 1
ATOM 755 C CA . LEU A 1 96 ? -4.352 -2.522 10.169 1.00 91.19 96 LEU A CA 1
ATOM 756 C C . LEU A 1 96 ? -4.271 -2.481 11.696 1.00 91.19 96 LEU A C 1
ATOM 758 O O . LEU A 1 96 ? -5.290 -2.622 12.369 1.00 91.19 96 LEU A O 1
ATOM 762 N N . THR A 1 97 ? -3.089 -2.233 12.253 1.00 90.06 97 THR A N 1
ATOM 763 C CA . THR A 1 97 ? -2.911 -2.148 13.708 1.00 90.06 97 THR A CA 1
ATOM 764 C C . THR A 1 97 ? -3.703 -0.980 14.291 1.00 90.06 97 THR A C 1
ATOM 766 O O . THR A 1 97 ? -4.372 -1.136 15.308 1.00 90.06 97 THR A O 1
ATOM 769 N N . SER A 1 98 ? -3.712 0.173 13.614 1.00 88.62 98 SER A N 1
ATOM 770 C CA . SER A 1 98 ? -4.525 1.321 14.023 1.00 88.62 98 SER A CA 1
ATOM 771 C C . SER A 1 98 ? -6.026 1.033 13.949 1.00 88.62 98 SER A C 1
ATOM 773 O O . SER A 1 98 ? -6.779 1.552 14.770 1.00 88.62 98 SER A O 1
ATOM 775 N N . TYR A 1 99 ? -6.476 0.232 12.979 1.00 88.69 99 TYR A N 1
ATOM 776 C CA . TYR A 1 99 ? -7.866 -0.216 12.909 1.00 88.69 99 TYR A CA 1
ATOM 777 C C . TYR A 1 99 ? -8.226 -1.110 14.096 1.00 88.69 99 TYR A C 1
ATOM 779 O O . TYR A 1 99 ? -9.263 -0.906 14.720 1.00 88.69 99 TYR A O 1
ATOM 787 N N . ILE A 1 100 ? -7.358 -2.071 14.419 1.00 87.81 100 ILE A N 1
ATOM 788 C CA . ILE A 1 100 ? -7.546 -2.993 15.540 1.00 87.81 100 ILE A CA 1
ATOM 789 C C . ILE A 1 100 ? -7.596 -2.222 16.865 1.00 87.81 100 ILE A C 1
ATOM 791 O O . ILE A 1 100 ? -8.530 -2.422 17.632 1.00 87.81 100 ILE A O 1
ATOM 795 N N . ASP A 1 101 ? -6.668 -1.295 17.108 1.00 86.56 101 ASP A N 1
ATOM 796 C CA . ASP A 1 101 ? -6.660 -0.452 18.316 1.00 86.56 101 ASP A CA 1
ATOM 797 C C . ASP A 1 101 ? -7.974 0.329 18.490 1.00 86.56 101 ASP A C 1
ATOM 799 O O . ASP A 1 101 ? -8.549 0.370 19.577 1.00 86.56 101 ASP A O 1
ATOM 803 N N . LEU A 1 102 ? -8.508 0.880 17.394 1.00 84.88 102 LEU A N 1
ATOM 804 C CA . LEU A 1 102 ? -9.772 1.612 17.420 1.00 84.88 102 LEU A CA 1
ATOM 805 C C . LEU A 1 102 ? -10.962 0.715 17.803 1.00 84.88 102 LEU A C 1
ATOM 807 O O . LEU A 1 102 ? -11.869 1.182 18.483 1.00 84.88 102 LEU A O 1
ATOM 811 N N . GLN A 1 103 ? -10.960 -0.548 17.370 1.00 83.06 103 GLN A N 1
ATOM 812 C CA . GLN A 1 103 ? -12.034 -1.509 17.655 1.00 83.06 103 GLN A CA 1
ATOM 813 C C . GLN A 1 103 ? -11.898 -2.157 19.041 1.00 83.06 103 GLN A C 1
ATOM 815 O O . GLN A 1 103 ? -12.900 -2.478 19.674 1.00 83.06 103 GLN A O 1
ATOM 820 N N . LEU A 1 104 ? -10.669 -2.360 19.524 1.00 82.69 104 LEU A N 1
ATOM 821 C CA . LEU A 1 104 ? -10.393 -3.005 20.813 1.00 82.69 104 LEU A CA 1
ATOM 822 C C . LEU A 1 104 ? -10.413 -2.034 21.999 1.00 82.69 104 LEU A C 1
ATOM 824 O O . LEU A 1 104 ? -10.343 -2.484 23.141 1.00 82.69 104 LEU A O 1
ATOM 828 N N . LYS A 1 105 ? -10.520 -0.722 21.759 1.00 73.12 105 LYS A N 1
ATOM 829 C CA . LYS A 1 105 ? -10.460 0.317 22.801 1.00 73.12 105 LYS A CA 1
ATOM 830 C C . LYS A 1 105 ? -11.473 0.134 23.940 1.00 73.12 105 LYS A C 1
ATOM 832 O O . LYS A 1 105 ? -11.212 0.584 25.052 1.00 73.12 105 LYS A O 1
ATOM 837 N N . ASP A 1 106 ? -12.575 -0.567 23.679 1.00 70.69 106 ASP A N 1
ATOM 838 C CA . ASP A 1 106 ? -13.635 -0.852 24.653 1.00 70.69 106 ASP A CA 1
ATOM 839 C C . ASP A 1 106 ? -13.539 -2.253 25.296 1.00 70.69 106 ASP A C 1
ATOM 841 O O . ASP A 1 106 ? -14.407 -2.642 26.083 1.00 70.69 106 ASP A O 1
ATOM 845 N N . MET A 1 107 ? -12.494 -3.040 25.006 1.00 72.44 107 MET A N 1
ATOM 846 C CA . MET A 1 107 ? -12.339 -4.374 25.590 1.00 72.44 107 MET A CA 1
ATOM 847 C C . MET A 1 107 ? -11.840 -4.314 27.037 1.00 72.44 107 MET A C 1
ATOM 849 O O . MET A 1 107 ? -10.647 -4.204 27.312 1.00 72.44 107 MET A O 1
ATOM 853 N N . GLN A 1 108 ? -12.766 -4.472 27.983 1.00 76.94 108 GLN A N 1
ATOM 854 C CA . GLN A 1 108 ? -12.449 -4.674 29.396 1.00 76.94 108 GLN A CA 1
ATOM 855 C C . GLN A 1 108 ? -12.353 -6.172 29.716 1.00 76.94 108 GLN A C 1
ATOM 857 O O . GLN A 1 108 ? -13.354 -6.891 29.724 1.00 76.94 108 GLN A O 1
ATOM 862 N N . LEU A 1 109 ? -11.146 -6.656 30.017 1.00 80.44 109 LEU A N 1
ATOM 863 C CA . LEU A 1 109 ? -10.926 -8.014 30.522 1.00 80.44 109 LEU A CA 1
ATOM 864 C C . LEU A 1 109 ? -11.206 -8.059 32.029 1.00 80.44 109 LEU A C 1
ATOM 866 O O . LEU A 1 109 ? -10.375 -7.663 32.844 1.00 80.44 109 LEU A O 1
ATOM 870 N N . ARG A 1 110 ? -12.386 -8.558 32.412 1.00 80.19 110 ARG A N 1
ATOM 871 C CA . ARG A 1 110 ? -12.732 -8.805 33.818 1.00 80.19 110 ARG A CA 1
ATOM 872 C C . ARG A 1 110 ? -12.438 -10.257 34.185 1.00 80.19 110 ARG A C 1
ATOM 874 O O . ARG A 1 110 ? -13.195 -11.154 33.826 1.00 80.19 110 ARG A O 1
ATOM 881 N N . ILE A 1 111 ? -11.375 -10.487 34.953 1.00 83.88 111 ILE A N 1
ATOM 882 C CA . ILE A 1 111 ? -11.092 -11.802 35.540 1.00 83.88 111 ILE A CA 1
ATOM 883 C C . ILE A 1 111 ? -12.004 -11.972 36.759 1.00 83.88 111 ILE A C 1
ATOM 885 O O . ILE A 1 111 ? -11.809 -11.340 37.793 1.00 83.88 111 ILE A O 1
ATOM 889 N N . THR A 1 112 ? -13.040 -12.797 36.623 1.00 81.38 112 THR A N 1
ATOM 890 C CA . THR A 1 112 ? -13.809 -13.295 37.768 1.00 81.38 112 THR A CA 1
ATOM 891 C C . THR A 1 112 ? -13.156 -14.587 38.229 1.00 81.38 112 THR A C 1
ATOM 893 O O . THR A 1 112 ? -13.182 -15.585 37.511 1.00 81.38 112 THR A O 1
ATOM 896 N N . SER A 1 113 ? -12.568 -14.580 39.423 1.00 80.25 113 SER A N 1
ATOM 897 C CA . SER A 1 113 ? -12.400 -15.825 40.160 1.00 80.25 113 SER A CA 1
ATOM 898 C C . SER A 1 113 ? -13.796 -16.294 40.553 1.00 80.25 113 SER A C 1
ATOM 900 O O . SER A 1 113 ? -14.595 -15.527 41.097 1.00 80.25 113 SER A O 1
ATOM 902 N N . SER A 1 114 ? -14.118 -17.550 40.239 1.00 73.00 114 SER A N 1
ATOM 903 C CA . SER A 1 114 ? -15.262 -18.181 40.893 1.00 73.00 114 SER A CA 1
ATOM 904 C C . SER A 1 114 ? -15.006 -18.069 42.395 1.00 73.00 114 SER A C 1
ATOM 906 O O . SER A 1 114 ? -13.884 -18.385 42.808 1.00 73.00 114 SER A O 1
ATOM 908 N N . PRO A 1 115 ? -15.962 -17.573 43.202 1.00 63.75 115 PRO A N 1
ATOM 909 C CA . PRO A 1 115 ? -15.803 -17.635 44.639 1.00 63.75 115 PRO A CA 1
ATOM 910 C C . PRO A 1 115 ? -15.591 -19.109 44.939 1.00 63.75 115 PRO A C 1
ATOM 912 O O . PRO A 1 115 ? -16.431 -19.935 44.574 1.00 63.75 115 PRO A O 1
ATOM 915 N N . GLU A 1 116 ? -14.415 -19.427 45.477 1.00 57.91 116 GLU A N 1
ATOM 916 C CA . GLU A 1 116 ? -14.102 -20.739 46.015 1.00 57.91 116 GLU A CA 1
ATOM 917 C C . GLU A 1 116 ? -15.332 -21.151 46.812 1.00 57.91 116 GLU A C 1
ATOM 919 O O . GLU A 1 116 ? -15.711 -20.458 47.761 1.00 57.91 116 GLU A O 1
ATOM 924 N N . SER A 1 117 ? -16.055 -22.154 46.304 1.00 52.62 117 SER A N 1
ATOM 925 C CA . SER A 1 117 ? -17.308 -22.596 46.889 1.00 52.62 117 SER A CA 1
ATOM 926 C C . SER A 1 117 ? -16.988 -22.890 48.336 1.00 52.62 117 SER A C 1
ATOM 928 O O . SER A 1 117 ? -16.245 -23.832 48.610 1.00 52.62 117 SER A O 1
ATOM 930 N N . SER A 1 118 ? -17.472 -22.028 49.227 1.00 54.03 118 SER A N 1
ATOM 931 C CA . SER A 1 118 ? -17.285 -22.136 50.659 1.00 54.03 118 SER A CA 1
ATOM 932 C C . SER A 1 118 ? -17.585 -23.579 51.041 1.00 54.03 118 SER A C 1
ATOM 934 O O . SER A 1 118 ? -18.747 -23.985 51.059 1.00 54.03 118 SER A O 1
ATOM 936 N N . LEU A 1 119 ? -16.530 -24.349 51.323 1.00 56.59 119 LEU A N 1
ATOM 937 C CA . LEU A 1 119 ? -16.596 -25.752 51.743 1.00 56.59 119 LEU A CA 1
ATOM 938 C C . LEU A 1 119 ? -17.379 -25.906 53.065 1.00 56.59 119 LEU A C 1
ATOM 940 O O . LEU A 1 119 ? -17.629 -27.011 53.534 1.00 56.59 119 LEU A O 1
ATOM 944 N N . PHE A 1 120 ? -17.798 -24.785 53.654 1.00 59.25 120 PHE A N 1
ATOM 945 C CA . PHE A 1 120 ? -18.676 -24.697 54.801 1.00 59.25 120 PHE A CA 1
ATOM 946 C C . PHE A 1 120 ? -19.960 -23.954 54.407 1.00 59.25 120 PHE A C 1
ATOM 948 O O . PHE A 1 120 ? -19.944 -22.729 54.253 1.00 59.25 120 PHE A O 1
ATOM 955 N N . PRO A 1 121 ? -21.082 -24.677 54.237 1.00 55.72 121 PRO A N 1
ATOM 956 C CA . PRO A 1 121 ? -22.392 -24.074 54.062 1.00 55.72 121 PRO A CA 1
ATOM 957 C C . PRO A 1 121 ? -22.714 -23.196 55.271 1.00 55.72 121 PRO A C 1
ATOM 959 O O . PRO A 1 121 ? -22.496 -23.586 56.423 1.00 55.72 121 PRO A O 1
ATOM 962 N N . HIS A 1 122 ? -23.272 -22.017 55.007 1.00 56.38 122 HIS A N 1
ATOM 963 C CA . HIS A 1 122 ? -23.842 -21.135 56.016 1.00 56.38 122 HIS A CA 1
ATOM 964 C C . HIS A 1 122 ? -24.996 -21.879 56.717 1.00 56.38 122 HIS A C 1
ATOM 966 O O . HIS A 1 122 ? -26.116 -21.927 56.219 1.00 56.38 122 HIS A O 1
ATOM 972 N N . GLY A 1 123 ? -24.688 -22.567 57.822 1.00 55.88 123 GLY A N 1
ATOM 973 C CA . GLY A 1 123 ? -25.649 -23.431 58.511 1.00 55.88 123 GLY A CA 1
ATOM 974 C C . GLY A 1 123 ? -25.081 -24.450 59.505 1.00 55.88 123 GLY A C 1
ATOM 975 O O . GLY A 1 123 ? -25.857 -25.017 60.269 1.00 55.88 123 GLY A O 1
ATOM 976 N N . SER A 1 124 ? -23.765 -24.681 59.591 1.00 52.47 124 SER A N 1
ATOM 977 C CA . SER A 1 124 ? -23.206 -25.628 60.574 1.00 52.47 124 SER A CA 1
ATOM 978 C C . SER A 1 124 ? -22.863 -24.982 61.932 1.00 52.47 124 SER A C 1
ATOM 980 O O . SER A 1 124 ? -21.783 -25.180 62.482 1.00 52.47 124 SER A O 1
ATOM 982 N N . LEU A 1 125 ? -23.810 -24.246 62.519 1.00 56.34 125 LEU A N 1
ATOM 983 C CA . LEU A 1 125 ? -23.779 -23.842 63.934 1.00 56.34 125 LEU A CA 1
ATOM 984 C C . LEU A 1 125 ? -24.160 -24.933 64.974 1.00 56.34 125 LEU A C 1
ATOM 986 O O . LEU A 1 125 ? -23.942 -24.661 66.160 1.00 56.34 125 LEU A O 1
ATOM 990 N N . PRO A 1 126 ? -24.686 -26.145 64.651 1.00 58.22 126 PRO A N 1
ATOM 991 C CA . PRO A 1 126 ? -25.076 -27.079 65.706 1.00 58.22 126 PRO A CA 1
ATOM 992 C C . PRO A 1 126 ? -23.869 -27.745 66.386 1.00 58.22 126 PRO A C 1
ATOM 994 O O . PRO A 1 126 ? -23.913 -27.983 67.590 1.00 58.22 126 PRO A O 1
ATOM 997 N N . PHE A 1 127 ? -22.759 -27.969 65.672 1.00 59.34 127 PHE A N 1
ATOM 998 C CA . PHE A 1 127 ? -21.600 -28.677 66.233 1.00 59.34 127 PHE A CA 1
ATOM 999 C C . PHE A 1 127 ? -20.825 -27.835 67.261 1.00 59.34 127 PHE A C 1
ATOM 1001 O O . PHE A 1 127 ? -20.449 -28.326 68.325 1.00 59.34 127 PHE A O 1
ATOM 1008 N N . MET A 1 128 ? -20.651 -26.535 66.998 1.00 57.50 128 MET A N 1
ATOM 1009 C CA . MET A 1 128 ? -19.894 -25.648 67.892 1.00 57.50 128 MET A CA 1
ATOM 1010 C C . MET A 1 128 ? -20.642 -25.375 69.207 1.00 57.50 128 MET A C 1
ATOM 1012 O O . MET A 1 128 ? -20.019 -25.284 70.264 1.00 57.50 128 MET A O 1
ATOM 1016 N N . ARG A 1 129 ? -21.985 -25.332 69.175 1.00 61.88 129 ARG A N 1
ATOM 1017 C CA . ARG A 1 129 ? -22.810 -25.246 70.394 1.00 61.88 129 ARG A CA 1
ATOM 1018 C C . ARG A 1 129 ? -22.749 -26.524 71.231 1.00 61.88 129 ARG A C 1
ATOM 1020 O O . ARG A 1 129 ? -22.721 -26.433 72.455 1.00 61.88 129 ARG A O 1
ATOM 1027 N N . GLN A 1 130 ? -22.680 -27.693 70.594 1.00 63.78 130 GLN A N 1
ATOM 1028 C CA . GLN A 1 130 ? -22.586 -28.973 71.299 1.00 63.78 130 GLN A CA 1
ATOM 1029 C C . GLN A 1 130 ? -21.212 -29.160 71.965 1.00 63.78 130 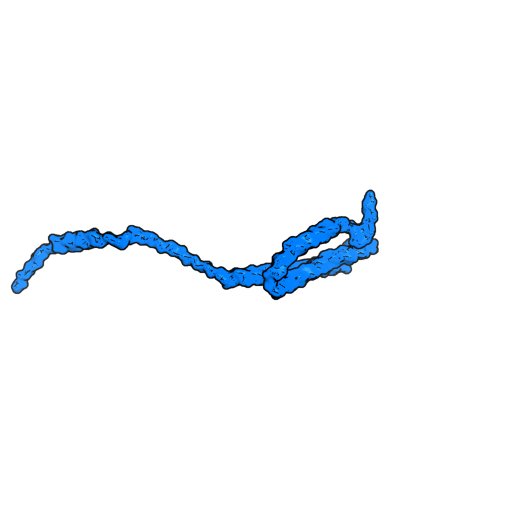GLN A C 1
ATOM 1031 O O . GLN A 1 130 ? -21.140 -29.589 73.114 1.00 63.78 130 GLN A O 1
ATOM 1036 N N . ALA A 1 131 ? -20.131 -28.732 71.303 1.00 61.84 131 ALA A N 1
ATOM 1037 C CA . ALA A 1 131 ? -18.786 -28.745 71.880 1.00 61.84 131 ALA A CA 1
ATOM 1038 C C . ALA A 1 131 ? -18.634 -27.775 73.071 1.00 61.84 131 ALA A C 1
ATOM 1040 O O . ALA A 1 131 ? -18.013 -28.118 74.078 1.00 61.84 131 ALA A O 1
ATOM 1041 N N . LEU A 1 132 ? -19.240 -26.582 72.996 1.00 65.44 132 LEU A N 1
ATOM 1042 C CA . LEU A 1 132 ? -19.227 -25.607 74.096 1.00 65.44 132 LEU A CA 1
ATOM 1043 C C . LEU A 1 132 ? -20.096 -26.053 75.287 1.00 65.44 132 LEU A C 1
ATOM 1045 O O . LEU A 1 132 ? -19.694 -25.871 76.434 1.00 65.44 132 LEU A O 1
ATOM 1049 N N . SER A 1 133 ? -21.239 -26.698 75.028 1.00 64.75 133 SER A N 1
ATOM 1050 C CA . SER A 1 133 ? -22.111 -27.274 76.065 1.00 64.75 133 SER A CA 1
ATOM 1051 C C . SER A 1 133 ? -21.450 -28.437 76.815 1.00 64.75 133 SER A C 1
ATOM 1053 O O . SER A 1 133 ? -21.564 -28.514 78.037 1.00 64.75 133 SER A O 1
ATOM 1055 N N . LEU A 1 134 ? -20.711 -29.307 76.118 1.00 64.56 134 LEU A N 1
ATOM 1056 C CA . LEU A 1 134 ? -19.981 -30.412 76.749 1.00 64.56 134 LEU A CA 1
ATOM 1057 C C . LEU A 1 134 ? -18.792 -29.925 77.583 1.00 64.56 134 LEU A C 1
ATOM 1059 O O . LEU A 1 134 ? -18.512 -30.495 78.634 1.00 64.56 134 LEU A O 1
ATOM 1063 N N . LYS A 1 135 ? -18.124 -28.844 77.158 1.00 64.38 135 LYS A N 1
ATOM 1064 C CA . LYS A 1 135 ? -17.021 -28.245 77.920 1.00 64.38 135 LYS A CA 1
ATOM 1065 C C . LYS A 1 135 ? -17.504 -27.592 79.220 1.00 64.38 135 LYS A C 1
ATOM 1067 O O . LYS A 1 135 ? -16.847 -27.748 80.240 1.00 64.38 135 LYS A O 1
ATOM 1072 N N . SER A 1 136 ? -18.672 -26.946 79.198 1.00 63.69 136 SER A N 1
ATOM 1073 C CA . SER A 1 136 ? -19.316 -26.380 80.395 1.00 63.69 136 SER A CA 1
ATOM 1074 C C . SER A 1 136 ? -19.837 -27.449 81.369 1.00 63.69 136 SER A C 1
ATOM 1076 O O . SER A 1 136 ? -19.860 -27.210 82.570 1.00 63.69 136 SER A O 1
ATOM 1078 N N . SER A 1 137 ? -20.217 -28.636 80.883 1.00 64.25 137 SER A N 1
ATOM 1079 C CA . SER A 1 137 ? -20.668 -29.752 81.732 1.00 64.25 137 SER A CA 1
ATOM 1080 C C . SER A 1 137 ? -19.526 -30.537 82.401 1.00 64.25 137 SER A C 1
ATOM 1082 O O . SER A 1 137 ? -19.806 -31.410 83.221 1.00 64.25 137 SER A O 1
ATOM 1084 N N . MET A 1 138 ? -18.264 -30.278 82.038 1.00 64.56 138 MET A N 1
ATOM 1085 C CA . MET A 1 138 ? -17.083 -30.967 82.582 1.00 64.56 138 MET A CA 1
ATOM 1086 C C . MET A 1 138 ? -16.275 -30.120 83.580 1.00 64.56 138 MET A C 1
ATOM 1088 O O . MET A 1 138 ? -15.260 -30.597 84.086 1.00 64.56 138 MET A O 1
ATOM 1092 N N . GLU A 1 139 ? -16.698 -28.891 83.893 1.00 68.69 139 GLU A N 1
ATOM 1093 C CA . GLU A 1 139 ? -16.055 -28.083 84.937 1.00 68.69 139 GLU A CA 1
ATOM 1094 C C . GLU A 1 139 ? -16.565 -28.503 86.333 1.00 68.69 139 GLU A C 1
ATOM 1096 O O . GLU A 1 139 ? -17.772 -28.456 86.586 1.00 68.69 139 GLU A O 1
ATOM 1101 N N . PRO A 1 140 ? -15.686 -28.952 87.252 1.00 68.44 140 PRO A N 1
ATOM 1102 C CA . PRO A 1 140 ? -16.088 -29.321 88.606 1.00 68.44 140 PRO A CA 1
ATOM 1103 C C . PRO A 1 140 ? -16.505 -28.076 89.409 1.00 68.44 140 PRO A C 1
ATOM 1105 O O . PRO A 1 140 ? -15.941 -27.001 89.197 1.00 68.44 140 PRO A O 1
ATOM 1108 N N . PRO A 1 141 ? -17.455 -28.197 90.358 1.00 60.38 141 PRO A N 1
ATOM 1109 C CA . PRO A 1 141 ? -17.916 -27.065 91.149 1.00 60.38 141 PRO A CA 1
ATOM 1110 C C . PRO A 1 141 ? -16.762 -26.510 91.985 1.00 60.38 141 PRO A C 1
ATOM 1112 O O . PRO A 1 141 ? -16.260 -27.165 92.902 1.00 60.38 141 PRO A O 1
ATOM 1115 N N . THR A 1 142 ? -16.344 -25.290 91.660 1.00 61.78 142 THR A N 1
ATOM 1116 C CA . THR A 1 142 ? -15.378 -24.522 92.436 1.00 61.78 142 THR A CA 1
ATOM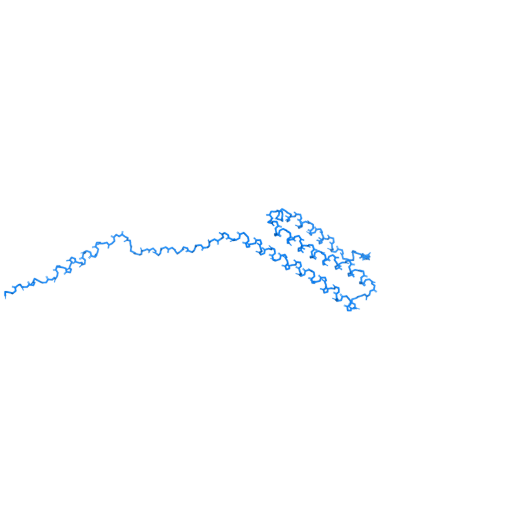 1117 C C . THR A 1 142 ? -15.974 -24.288 93.818 1.00 61.78 142 THR A C 1
ATOM 1119 O O . THR A 1 142 ? -16.966 -23.575 93.973 1.00 61.78 142 THR A O 1
ATOM 1122 N N . GLN A 1 143 ? -15.405 -24.951 94.823 1.00 54.34 143 GLN A N 1
ATOM 1123 C CA . GLN A 1 143 ? -15.794 -24.771 96.213 1.00 54.34 143 GLN A CA 1
ATOM 1124 C C . GLN A 1 143 ? -15.549 -23.316 96.618 1.00 54.34 143 GLN A C 1
ATOM 1126 O O . GLN A 1 143 ? -14.427 -22.819 96.534 1.00 54.34 143 GLN A O 1
ATOM 1131 N N . ALA A 1 144 ? -16.609 -22.640 97.054 1.00 53.25 144 ALA A N 1
ATOM 1132 C CA . ALA A 1 144 ? -16.497 -21.380 97.765 1.00 53.25 144 ALA A CA 1
ATOM 1133 C C . ALA A 1 144 ? -15.900 -21.669 99.151 1.00 53.25 144 ALA A C 1
ATOM 1135 O O . ALA A 1 144 ? -16.563 -22.265 100.000 1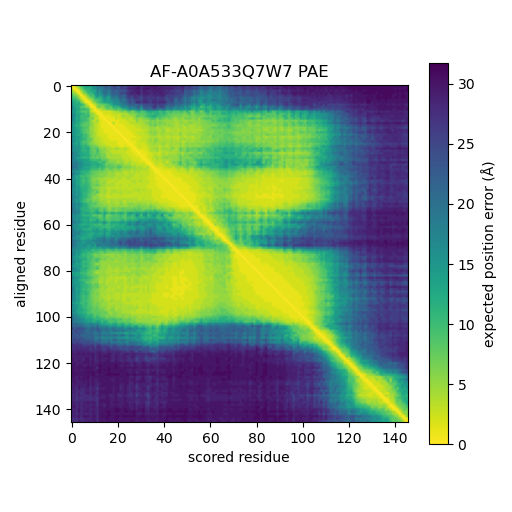.00 53.25 144 ALA A O 1
ATOM 1136 N N . SER A 1 145 ? -14.639 -21.291 99.364 1.00 44.59 145 SER A N 1
ATOM 1137 C CA . SER A 1 145 ? -14.038 -21.212 100.695 1.00 44.59 145 SER A CA 1
ATOM 1138 C C . SER A 1 145 ? -14.213 -19.795 101.239 1.00 44.59 145 SER A C 1
ATOM 1140 O O . SER A 1 145 ? -13.811 -18.834 100.579 1.00 44.59 145 SER A O 1
ATOM 1142 N N . ASN A 1 146 ? -14.833 -19.716 102.419 1.00 48.44 146 ASN A N 1
ATOM 1143 C CA . ASN A 1 146 ? -14.935 -18.535 103.280 1.00 48.44 146 ASN A CA 1
ATOM 1144 C C . ASN A 1 146 ? -13.572 -17.935 103.636 1.00 48.44 146 ASN A C 1
ATOM 1146 O O . ASN A 1 146 ? -12.601 -18.721 103.738 1.00 48.44 146 ASN A O 1
#

Foldseek 3Di:
DPPDAPLPPDVVCVVVVVVVVVVCVVCVVVLVPADPVLSVLLVVLVVLQVCLVSLCSHVVSVCCVPPNPDDPVNVVSNVSSVVSNVVSVVSNVVSVVVRVCVVCVPDDDDDDDDPPPPPDPPPPPPVVVVVVVVVVVPDDDDDDDD

Mean predicted aligned error: 15.57 Å

Solvent-accessible surface area (backbone atoms only — not comparable to full-atom values): 8646 Å² total; per-residue (Å²): 131,87,86,56,80,58,89,57,61,58,70,63,52,59,60,53,51,51,50,50,51,53,48,5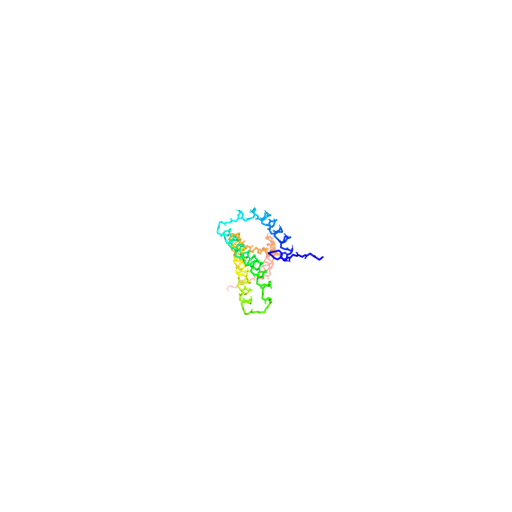0,62,70,43,42,66,59,52,67,73,41,58,72,71,45,33,50,36,42,52,52,14,51,52,38,24,49,49,16,58,55,44,46,47,62,51,47,46,62,44,44,79,74,62,52,99,74,50,76,67,58,55,52,50,50,52,51,29,52,49,32,32,52,49,11,49,54,41,36,51,52,27,51,52,54,50,49,52,68,69,50,71,80,70,78,87,78,85,76,74,74,75,74,73,65,93,64,66,97,75,76,62,64,60,62,55,51,55,53,53,54,55,64,72,68,62,74,86,79,77,86,76,130

Radius of gyration: 38.59 Å; Cα contacts (8 Å, |Δi|>4): 67; chains: 1; bounding box: 50×39×133 Å

pLDDT: mean 75.4, std 15.35, range [38.34, 97.44]

Secondary structure (DSSP, 8-state):
-----STTS-TTHHHHHHHHHHHHHHHHHHHHHS-HHHHHHHHHHHHHHHHHHHHHHHHHHHHHHHH-S--HHHHHHHHHHHHHHHHHHHHHHHHHHHHHHHHHTT------PPP---SS-TT--HHHHHHHHHHHTTS-------

Sequence (146 aa):
MLNTSGIFYFAWVVPYGLALIIFLLAYTRFIIHLAARTRSLFIIAGLIYIAGALGSELVSGRYYEVHGESGVTYFIMITIEECLEMTGIVIFIYALTSYIDLQLKDMQLRITSSPESSLFPHGSLPFMRQALSLKSSMEPPTQASN